Protein AF-A0A8B4BYC7-F1 (afdb_monomer_lite)

pLDDT: mean 84.46, std 8.7, range [54.97, 93.62]

InterPro domains:
  IPR025668 Transposase DDE domain [PF13586] (10-62)

Organism: NCBI:txid1121088

Radius of gyration: 22.46 Å; chains: 1; bounding box: 58×40×51 Å

Structure (mmCIF, N/CA/C/O backbone):
data_AF-A0A8B4BYC7-F1
#
_entry.id   AF-A0A8B4BYC7-F1
#
loop_
_atom_site.group_PDB
_atom_site.id
_atom_site.type_symbol
_atom_site.label_atom_id
_atom_site.label_alt_id
_atom_site.label_comp_id
_atom_site.label_asym_id
_atom_site.label_entity_id
_atom_site.label_seq_id
_atom_site.pdbx_PDB_ins_code
_atom_site.Cartn_x
_atom_site.Cartn_y
_atom_site.Cartn_z
_atom_site.occupancy
_atom_site.B_iso_or_equiv
_atom_site.auth_seq_id
_atom_site.auth_comp_id
_atom_site.auth_asym_id
_atom_site.auth_atom_id
_atom_site.pdbx_PDB_model_num
ATOM 1 N N . ARG A 1 1 ? -19.291 27.647 -28.808 1.00 55.44 1 ARG A N 1
ATOM 2 C CA . ARG A 1 1 ? -18.568 26.356 -28.896 1.00 55.44 1 ARG A CA 1
ATOM 3 C C . ARG A 1 1 ? -17.135 26.639 -28.470 1.00 55.44 1 ARG A C 1
ATOM 5 O O . ARG A 1 1 ? -16.586 27.568 -29.055 1.00 55.44 1 ARG A O 1
ATOM 12 N N . PRO A 1 2 ? -16.591 25.963 -27.445 1.00 59.94 2 PRO A N 1
ATOM 13 C CA . PRO A 1 2 ? -15.203 26.170 -27.036 1.00 59.94 2 PRO A CA 1
ATOM 14 C C . PRO A 1 2 ? -14.250 25.852 -28.192 1.00 59.94 2 PRO A C 1
ATOM 16 O O . PRO A 1 2 ? -14.633 25.189 -29.166 1.00 59.94 2 PRO A O 1
ATOM 19 N N . SER A 1 3 ? -13.035 26.395 -28.135 1.00 71.56 3 SER A N 1
ATOM 20 C CA . SER A 1 3 ? -12.060 26.203 -29.206 1.00 71.56 3 SER A CA 1
ATOM 21 C C . SER A 1 3 ? -11.550 24.753 -29.221 1.00 71.56 3 SER A C 1
ATOM 23 O O . SER A 1 3 ? -11.405 24.109 -28.185 1.00 71.56 3 SER A O 1
ATOM 25 N N . ARG A 1 4 ? -11.220 24.218 -30.407 1.00 70.19 4 ARG A N 1
ATOM 26 C CA . ARG A 1 4 ? -10.721 22.832 -30.589 1.00 70.19 4 ARG A CA 1
ATOM 27 C C . ARG A 1 4 ? -9.475 22.516 -29.738 1.00 70.19 4 ARG A C 1
ATOM 29 O O . ARG A 1 4 ? -9.135 21.349 -29.550 1.00 70.19 4 ARG A O 1
ATOM 36 N N . THR A 1 5 ? -8.765 23.541 -29.277 1.00 69.81 5 THR A N 1
ATOM 37 C CA . THR A 1 5 ? -7.586 23.434 -28.411 1.00 69.81 5 THR A CA 1
ATOM 38 C C . THR A 1 5 ? -7.986 23.293 -26.939 1.00 69.81 5 THR A C 1
ATOM 40 O O . THR A 1 5 ? -7.424 22.440 -26.255 1.00 69.81 5 THR A O 1
ATOM 43 N N . GLU A 1 6 ? -8.995 24.045 -26.485 1.00 70.75 6 GLU A N 1
ATOM 44 C CA . GLU A 1 6 ? -9.577 23.942 -25.136 1.00 70.75 6 GLU A CA 1
ATOM 45 C C . GLU A 1 6 ? -10.205 22.560 -24.894 1.00 70.75 6 GLU A C 1
ATOM 47 O O . GLU A 1 6 ? -9.968 21.941 -23.853 1.00 70.75 6 GLU A O 1
ATOM 52 N N . ASP A 1 7 ? -10.905 22.015 -25.895 1.00 76.25 7 ASP A N 1
ATOM 53 C CA . ASP A 1 7 ? -11.507 20.676 -25.822 1.00 76.25 7 ASP A CA 1
ATOM 54 C C . ASP A 1 7 ? -10.447 19.579 -25.591 1.00 76.25 7 ASP A C 1
ATOM 56 O O . ASP A 1 7 ? -10.617 18.693 -24.752 1.00 76.25 7 ASP A O 1
ATOM 60 N N . LYS A 1 8 ? -9.296 19.664 -26.276 1.00 79.12 8 LYS A N 1
ATOM 61 C CA . LYS A 1 8 ? -8.185 18.704 -26.120 1.00 79.12 8 LYS A CA 1
ATOM 62 C C . LYS A 1 8 ? -7.509 18.802 -24.754 1.00 79.12 8 LYS A C 1
ATOM 64 O O . LYS A 1 8 ? -7.065 17.788 -24.212 1.00 79.12 8 LYS A O 1
ATOM 69 N N . THR A 1 9 ? -7.387 20.011 -24.205 1.00 84.12 9 THR A N 1
ATOM 70 C CA . THR A 1 9 ? -6.826 20.204 -22.861 1.00 84.12 9 THR A CA 1
ATOM 71 C C . THR A 1 9 ? -7.745 19.639 -21.785 1.00 84.12 9 THR A C 1
ATOM 73 O O . THR A 1 9 ? -7.260 18.940 -20.897 1.00 84.12 9 THR A O 1
ATOM 76 N N . LEU A 1 10 ? -9.060 19.841 -21.913 1.00 86.94 10 LEU A N 1
ATOM 77 C CA . LEU A 1 10 ? -10.059 19.286 -20.998 1.00 86.94 10 LEU A CA 1
ATOM 78 C C . LEU A 1 10 ? -10.058 17.755 -21.026 1.00 86.94 10 LEU A C 1
ATOM 80 O O . LEU A 1 10 ? -10.054 17.117 -19.977 1.00 86.94 10 LEU A O 1
ATOM 84 N N . GLU A 1 11 ? -9.969 17.154 -22.215 1.00 87.94 11 GLU A N 1
ATOM 85 C CA . GLU A 1 11 ? -9.889 15.698 -22.359 1.00 87.94 11 GLU A CA 1
ATOM 86 C C . GLU A 1 11 ? -8.617 15.117 -21.715 1.00 87.94 11 GLU A C 1
ATOM 88 O O . GLU A 1 11 ? -8.642 14.048 -21.101 1.00 87.94 11 GLU A O 1
ATOM 93 N N . ARG A 1 12 ? -7.484 15.826 -21.820 1.00 88.75 12 ARG A N 1
ATOM 94 C CA . ARG A 1 12 ? -6.227 15.407 -21.185 1.00 88.75 12 ARG A CA 1
ATOM 95 C C . ARG A 1 12 ? -6.309 15.469 -19.661 1.00 88.75 12 ARG A C 1
ATOM 97 O O . ARG A 1 12 ? -5.841 14.532 -19.019 1.00 88.75 12 ARG A O 1
ATOM 104 N N . VAL A 1 13 ? -6.905 16.525 -19.107 1.00 90.56 13 VAL A N 1
ATOM 105 C CA . VAL A 1 13 ? -7.127 16.659 -17.658 1.00 90.56 13 VAL A CA 1
ATOM 106 C C . VAL A 1 13 ? -8.068 15.560 -17.165 1.00 90.56 13 VAL A C 1
ATOM 108 O O . VAL A 1 13 ? -7.706 14.822 -16.258 1.00 90.56 13 VAL A O 1
ATOM 111 N N . ALA A 1 14 ? -9.197 15.337 -17.842 1.00 91.50 14 ALA A N 1
ATOM 112 C CA . ALA A 1 14 ? -10.138 14.273 -17.485 1.00 91.50 14 ALA A CA 1
ATOM 113 C C . ALA A 1 14 ? -9.489 12.877 -17.491 1.00 91.50 14 ALA A C 1
ATOM 115 O O . ALA A 1 14 ? -9.757 12.052 -16.616 1.00 91.50 14 ALA A O 1
ATOM 116 N N . ARG A 1 15 ? -8.604 12.604 -18.461 1.00 92.19 15 ARG A N 1
ATOM 117 C CA . ARG A 1 15 ? -7.851 11.344 -18.520 1.00 92.19 15 ARG A CA 1
ATOM 118 C C . ARG A 1 15 ? -6.858 11.212 -17.363 1.00 92.19 15 ARG A C 1
ATOM 120 O O . ARG A 1 15 ? -6.713 10.117 -16.823 1.00 92.19 15 ARG A O 1
ATOM 127 N N . GLN A 1 16 ? -6.187 12.302 -16.994 1.00 93.19 16 GLN A N 1
ATOM 128 C CA . GLN A 1 16 ? -5.259 12.327 -15.866 1.00 93.19 16 GLN A CA 1
ATOM 129 C C . GLN A 1 16 ? -5.999 12.079 -14.545 1.00 93.19 16 GLN A C 1
ATOM 131 O O . GLN A 1 16 ? -5.636 11.154 -13.819 1.00 93.19 16 GLN A O 1
ATOM 136 N N . ASP A 1 17 ? -7.098 12.794 -14.302 1.00 93.50 17 ASP A N 1
ATOM 137 C CA . ASP A 1 17 ? -7.939 12.621 -13.111 1.00 93.50 17 ASP A CA 1
ATOM 138 C C . ASP A 1 17 ? -8.477 11.188 -12.999 1.00 93.50 17 ASP A C 1
ATOM 140 O O . ASP A 1 17 ? -8.486 10.585 -11.923 1.00 93.50 17 ASP A O 1
ATOM 144 N N . ALA A 1 18 ? -8.911 10.607 -14.124 1.00 93.62 18 ALA A N 1
ATOM 145 C CA . ALA A 1 18 ? -9.360 9.219 -14.170 1.00 93.62 18 ALA A CA 1
ATOM 146 C C . ALA A 1 18 ? -8.218 8.242 -13.850 1.00 93.62 18 ALA A C 1
ATOM 148 O O . ALA A 1 18 ? -8.414 7.292 -13.095 1.00 93.62 18 ALA A O 1
ATOM 149 N N . SER A 1 19 ? -7.016 8.477 -14.385 1.00 93.00 19 SER A N 1
ATOM 150 C CA . SER A 1 19 ? -5.839 7.650 -14.103 1.00 93.00 19 SER A CA 1
ATOM 151 C C . SER A 1 19 ? -5.457 7.684 -12.622 1.00 93.00 19 SER A C 1
ATOM 153 O O . SER A 1 19 ? -5.165 6.642 -12.033 1.00 93.00 19 SER A O 1
ATOM 155 N N . GLU A 1 20 ? -5.471 8.865 -12.007 1.00 92.69 20 GLU A N 1
ATOM 156 C CA . GLU A 1 20 ? -5.162 9.036 -10.587 1.00 92.69 20 GLU A CA 1
ATOM 157 C C . GLU A 1 20 ? -6.193 8.330 -9.707 1.00 92.69 20 GLU A C 1
ATOM 159 O O . GLU A 1 20 ? -5.828 7.557 -8.817 1.00 92.69 20 GLU A O 1
ATOM 164 N N . ARG A 1 21 ? -7.483 8.497 -10.016 1.00 93.62 21 ARG A N 1
ATOM 165 C CA . ARG A 1 21 ? -8.564 7.806 -9.308 1.00 93.62 21 ARG A CA 1
ATOM 166 C C . ARG A 1 21 ? -8.450 6.291 -9.429 1.00 93.62 21 ARG A C 1
ATOM 168 O O . ARG A 1 21 ? -8.513 5.600 -8.417 1.00 93.62 21 ARG A O 1
ATOM 175 N N . ASN A 1 22 ? -8.200 5.777 -10.632 1.00 93.31 22 ASN A N 1
ATOM 176 C CA . ASN A 1 22 ? -8.023 4.344 -10.871 1.00 93.31 22 ASN A CA 1
ATOM 177 C C . ASN A 1 22 ? -6.852 3.772 -10.059 1.00 93.31 22 ASN A C 1
ATOM 179 O O . ASN A 1 22 ? -6.952 2.670 -9.516 1.00 93.31 22 ASN A O 1
ATOM 183 N N . ALA A 1 23 ? -5.747 4.516 -9.942 1.00 90.06 23 ALA A N 1
ATOM 184 C CA . ALA A 1 23 ? -4.606 4.103 -9.129 1.00 90.06 23 ALA A CA 1
ATOM 185 C C . ALA A 1 23 ? -4.976 4.004 -7.638 1.00 90.06 23 ALA A C 1
ATOM 187 O O . ALA A 1 23 ? -4.599 3.040 -6.963 1.00 90.06 23 ALA A O 1
ATOM 188 N N . VAL A 1 24 ? -5.744 4.974 -7.138 1.00 88.06 24 VAL A N 1
ATOM 189 C CA . VAL A 1 24 ? -6.237 5.005 -5.757 1.00 88.06 24 VAL A CA 1
ATOM 190 C C . VAL A 1 24 ? -7.228 3.863 -5.505 1.00 88.06 24 VAL A C 1
ATOM 192 O O . VAL A 1 24 ? -7.001 3.038 -4.618 1.00 88.06 24 VAL A O 1
ATOM 195 N N . GLU A 1 25 ? -8.283 3.748 -6.311 1.00 90.50 25 GLU A N 1
ATOM 196 C CA . GLU A 1 25 ? -9.301 2.694 -6.203 1.00 90.50 25 GLU A CA 1
ATOM 197 C C . GLU A 1 25 ? -8.693 1.294 -6.322 1.00 90.50 25 GLU A C 1
ATOM 199 O O . GLU A 1 25 ? -9.046 0.393 -5.558 1.00 90.50 25 GLU A O 1
ATOM 204 N N . GLY A 1 26 ? -7.711 1.118 -7.211 1.00 89.81 26 GLY A N 1
ATOM 205 C CA . GLY A 1 26 ? -6.954 -0.123 -7.342 1.00 89.81 26 GLY A CA 1
ATOM 206 C C . GLY A 1 26 ? -6.239 -0.514 -6.046 1.00 89.81 26 GLY A C 1
ATOM 207 O O . GLY A 1 26 ? -6.301 -1.676 -5.636 1.00 89.81 26 GLY A O 1
ATOM 208 N N . LYS A 1 27 ? -5.620 0.450 -5.349 1.00 88.50 27 LYS A N 1
ATOM 209 C CA . LYS A 1 27 ? -4.962 0.215 -4.053 1.00 88.50 27 LYS A CA 1
ATOM 210 C C . LYS A 1 27 ? -5.951 -0.081 -2.934 1.00 88.50 27 LYS A C 1
ATOM 212 O O . LYS A 1 27 ? -5.706 -0.992 -2.145 1.00 88.50 27 LYS A O 1
ATOM 217 N N . PHE A 1 28 ? -7.093 0.600 -2.900 1.00 86.25 28 PHE A N 1
ATOM 218 C CA . PHE A 1 28 ? -8.173 0.259 -1.972 1.00 86.25 28 PHE A CA 1
ATOM 219 C C . PHE A 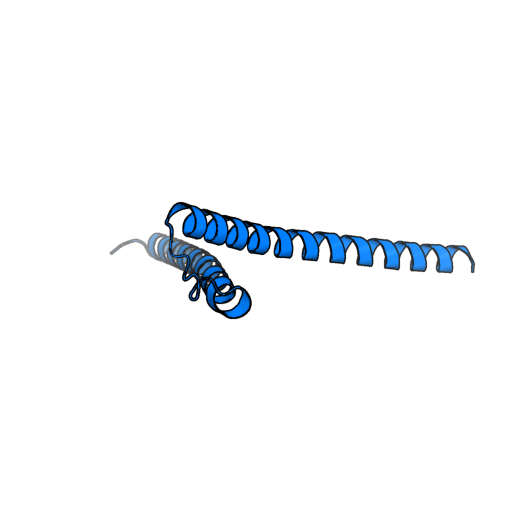1 28 ? -8.748 -1.137 -2.245 1.00 86.25 28 PHE A C 1
ATOM 221 O O . PHE A 1 28 ? -9.017 -1.888 -1.307 1.00 86.25 28 PHE A O 1
ATOM 228 N N . GLY A 1 29 ? -8.896 -1.524 -3.513 1.00 88.75 29 GLY A N 1
ATOM 229 C CA . GLY A 1 29 ? -9.335 -2.860 -3.911 1.00 88.75 29 GLY A CA 1
ATOM 230 C C . GLY A 1 29 ? -8.329 -3.956 -3.548 1.00 88.75 29 GLY A C 1
ATOM 231 O O . GLY A 1 29 ? -8.729 -5.040 -3.121 1.00 88.75 29 GLY A O 1
ATOM 232 N N . GLU A 1 30 ? -7.029 -3.687 -3.680 1.00 89.06 30 GLU A N 1
ATOM 233 C CA . GLU A 1 30 ? -5.965 -4.561 -3.169 1.00 89.06 30 GLU A CA 1
ATOM 234 C C . GLU A 1 30 ? -6.035 -4.673 -1.642 1.00 89.06 30 GLU A C 1
ATOM 236 O O . GLU A 1 30 ? -6.029 -5.780 -1.105 1.00 89.06 30 GLU A O 1
ATOM 241 N N . GLY A 1 31 ? -6.198 -3.544 -0.951 1.00 87.50 31 GLY A N 1
ATOM 242 C CA . GLY A 1 31 ? -6.374 -3.488 0.494 1.00 87.50 31 GLY A CA 1
ATOM 243 C C . GLY A 1 31 ? -7.559 -4.322 0.993 1.00 87.50 31 GLY A C 1
ATOM 244 O O . GLY A 1 31 ? -7.447 -5.089 1.946 1.00 87.50 31 GLY A O 1
ATOM 245 N N . LYS A 1 32 ? -8.710 -4.242 0.325 1.00 87.50 32 LYS A N 1
ATOM 246 C CA . LYS A 1 32 ? -9.883 -5.044 0.700 1.00 87.50 32 LYS A CA 1
ATOM 247 C C . LYS A 1 32 ? -9.675 -6.542 0.443 1.00 87.50 32 LYS A C 1
ATOM 249 O O . LYS A 1 32 ? -10.083 -7.340 1.279 1.00 87.50 32 LYS A O 1
ATOM 254 N N . ARG A 1 33 ? -9.039 -6.920 -0.677 1.00 86.69 33 ARG A N 1
ATOM 255 C CA . ARG A 1 33 ? -8.887 -8.327 -1.108 1.00 86.69 33 ARG A CA 1
ATOM 256 C C . ARG A 1 33 ? -7.721 -9.070 -0.456 1.00 86.69 33 ARG A C 1
ATOM 258 O O . ARG A 1 33 ? -7.911 -10.191 -0.007 1.00 86.69 33 ARG A O 1
ATOM 265 N N . LYS A 1 34 ? -6.523 -8.479 -0.428 1.00 83.69 34 LYS A N 1
ATOM 266 C CA . LYS A 1 34 ? -5.313 -9.121 0.125 1.00 83.69 34 LYS A CA 1
ATOM 267 C C . LYS A 1 34 ? -5.126 -8.867 1.612 1.00 83.69 34 LYS A C 1
ATOM 269 O O . LYS A 1 34 ? -4.532 -9.683 2.302 1.00 83.69 34 LYS A O 1
ATOM 274 N N . TYR A 1 35 ? -5.604 -7.723 2.079 1.00 82.75 35 TYR A N 1
ATOM 275 C CA . TYR A 1 35 ? -5.278 -7.198 3.397 1.00 82.75 35 TYR A CA 1
ATOM 276 C C . TYR A 1 35 ? -6.483 -7.120 4.334 1.00 82.75 35 TYR A C 1
ATOM 278 O O . TYR A 1 35 ? -6.384 -6.587 5.430 1.00 82.75 35 TYR A O 1
ATOM 286 N N . GLY A 1 36 ? -7.642 -7.635 3.915 1.00 81.88 36 GLY A N 1
ATOM 287 C CA . GLY A 1 36 ? -8.799 -7.754 4.795 1.00 81.88 36 GLY A CA 1
ATOM 288 C C . GLY A 1 36 ? -9.364 -6.422 5.296 1.00 81.88 36 GLY A C 1
ATOM 289 O O . GLY A 1 36 ? -10.081 -6.427 6.291 1.00 81.88 36 GLY A O 1
ATOM 290 N N . LEU A 1 37 ? -9.122 -5.293 4.609 1.00 82.94 37 LEU A N 1
ATOM 291 C CA . LEU A 1 37 ? -9.698 -3.985 4.985 1.00 82.94 37 LEU A CA 1
ATOM 292 C C . LEU A 1 37 ? -11.232 -4.017 5.102 1.00 82.94 37 LEU A C 1
ATOM 294 O O . LEU A 1 37 ? -11.804 -3.262 5.878 1.00 82.94 37 LEU A O 1
ATOM 298 N N . GLY A 1 38 ? -11.909 -4.893 4.349 1.00 76.62 38 GLY A N 1
ATOM 299 C CA . GLY A 1 38 ? -13.363 -5.088 4.435 1.00 76.62 38 GLY A CA 1
ATOM 300 C C . GLY A 1 38 ? -13.830 -6.014 5.567 1.00 76.62 38 GLY A C 1
ATOM 301 O O . GLY A 1 38 ? -15.030 -6.201 5.734 1.00 76.62 38 GLY A O 1
ATOM 302 N N . LEU A 1 39 ? -12.904 -6.617 6.319 1.00 78.50 39 LEU A N 1
ATOM 303 C CA . LEU A 1 39 ? -13.169 -7.604 7.373 1.00 78.50 39 LEU A CA 1
ATOM 304 C C . LEU A 1 39 ? -12.780 -7.101 8.773 1.00 78.50 39 LEU A C 1
ATOM 306 O O . LEU A 1 39 ? -12.764 -7.882 9.724 1.00 78.50 39 LEU A O 1
ATOM 310 N N . ILE A 1 40 ? -12.490 -5.806 8.926 1.00 80.88 40 ILE A N 1
ATOM 311 C CA . ILE A 1 40 ? -12.157 -5.207 10.222 1.00 80.88 40 ILE A CA 1
ATOM 312 C C . ILE A 1 40 ? -13.426 -5.186 11.089 1.00 80.88 40 ILE A C 1
ATOM 314 O O . ILE A 1 40 ? -14.289 -4.328 10.940 1.00 80.88 40 ILE A O 1
ATOM 318 N N . ARG A 1 41 ? -13.551 -6.172 11.987 1.00 75.94 41 ARG A N 1
ATOM 319 C CA . ARG A 1 41 ? -14.668 -6.341 12.942 1.00 75.94 41 ARG A CA 1
ATOM 320 C C . ARG A 1 41 ? -14.247 -6.043 14.384 1.00 75.94 41 ARG A C 1
ATOM 322 O O . ARG A 1 41 ? -14.653 -6.736 15.317 1.00 75.94 41 ARG A O 1
ATOM 329 N N . ALA A 1 42 ? -13.376 -5.057 14.573 1.00 78.94 42 ALA A N 1
ATOM 330 C CA . ALA A 1 42 ? -12.975 -4.636 15.909 1.00 78.94 42 ALA A CA 1
ATOM 331 C C . ALA A 1 42 ? -14.190 -4.067 16.664 1.00 78.94 42 ALA A C 1
ATOM 333 O O . ALA A 1 42 ? -14.956 -3.281 16.113 1.00 78.94 42 ALA A O 1
ATOM 334 N N . ARG A 1 43 ? -14.388 -4.501 17.917 1.00 76.88 43 ARG A N 1
ATOM 335 C CA . ARG A 1 43 ? -15.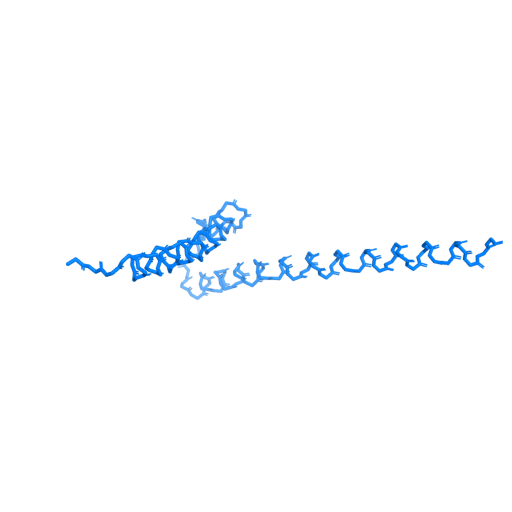561 -4.128 18.731 1.00 76.88 43 ARG A CA 1
ATOM 336 C C . ARG A 1 43 ? -15.478 -2.716 19.314 1.00 76.88 43 ARG A C 1
ATOM 338 O O . ARG A 1 43 ? -16.513 -2.135 19.610 1.00 76.88 43 ARG A O 1
ATOM 345 N N . LEU A 1 44 ? -14.263 -2.199 19.497 1.00 87.06 44 LEU A N 1
ATOM 346 C CA . LEU A 1 44 ? -13.992 -0.869 20.035 1.00 87.06 44 LEU A CA 1
ATOM 347 C C . LEU A 1 44 ? -13.452 0.036 18.925 1.00 87.06 44 LEU A C 1
ATOM 349 O O . LEU A 1 44 ? -12.644 -0.403 18.101 1.00 87.06 44 LEU A O 1
ATOM 353 N N . GLN A 1 45 ? -13.873 1.300 18.944 1.00 83.56 45 GLN A N 1
ATOM 354 C CA . GLN A 1 45 ? -13.462 2.307 17.970 1.00 83.56 45 GLN A CA 1
ATOM 355 C C . GLN A 1 45 ? -11.934 2.442 17.898 1.00 83.56 45 GLN A C 1
ATOM 357 O O . GLN A 1 45 ? -11.368 2.280 16.820 1.00 83.56 45 GLN A O 1
ATOM 362 N N . GLU A 1 46 ? -11.255 2.608 19.034 1.00 86.81 46 GLU A N 1
ATOM 363 C CA . GLU A 1 46 ? -9.793 2.776 19.080 1.00 86.81 46 GLU A CA 1
ATOM 364 C C . GLU A 1 46 ? -9.034 1.604 18.436 1.00 86.81 46 GLU A C 1
ATOM 366 O O . GLU A 1 46 ? -8.078 1.781 17.675 1.00 86.81 46 GLU A O 1
ATOM 371 N N . THR A 1 47 ? -9.484 0.373 18.695 1.00 85.25 47 THR A N 1
ATOM 372 C CA . THR A 1 47 ? -8.873 -0.824 18.111 1.00 85.25 47 THR A CA 1
ATOM 373 C C . THR A 1 47 ? -9.137 -0.898 16.608 1.00 85.25 47 THR A C 1
ATOM 375 O O . THR A 1 47 ? -8.260 -1.308 15.852 1.00 85.25 47 THR A O 1
ATOM 378 N N . SER A 1 48 ? -10.323 -0.475 16.156 1.00 86.50 48 SER A N 1
ATOM 379 C CA . SER A 1 48 ? -10.650 -0.417 14.729 1.00 86.50 48 SER A CA 1
ATOM 380 C C . SER A 1 48 ? -9.774 0.594 13.985 1.00 86.50 48 SER A C 1
ATOM 382 O O . SER A 1 48 ? -9.207 0.257 12.948 1.00 86.50 48 SER A O 1
ATOM 384 N N . GLU A 1 49 ? -9.569 1.782 14.555 1.00 88.25 49 GLU A N 1
ATOM 385 C CA . GLU A 1 49 ? -8.732 2.839 13.985 1.00 88.25 49 GLU A CA 1
ATOM 386 C C . GLU A 1 49 ? -7.267 2.404 13.905 1.00 88.25 49 GLU A C 1
ATOM 388 O O . GLU A 1 49 ? -6.624 2.561 12.865 1.00 88.25 49 GLU A O 1
ATOM 393 N N . THR A 1 50 ? -6.762 1.763 14.962 1.00 89.81 50 THR A N 1
ATOM 394 C CA . THR A 1 50 ? -5.387 1.247 15.007 1.00 89.81 50 THR A CA 1
ATOM 395 C C . THR A 1 50 ? -5.156 0.168 13.948 1.00 89.81 50 THR A C 1
ATOM 397 O O . THR A 1 50 ? -4.146 0.192 13.243 1.00 89.81 50 THR A O 1
ATOM 400 N N . VAL A 1 51 ? -6.104 -0.763 13.784 1.00 88.69 51 VAL A N 1
ATOM 401 C CA . VAL A 1 51 ? -6.022 -1.818 12.759 1.00 88.69 51 VAL A CA 1
ATOM 402 C C . VAL A 1 51 ? -6.061 -1.217 11.355 1.00 88.69 51 VAL A C 1
ATOM 404 O O . VAL A 1 51 ? -5.261 -1.605 10.505 1.00 88.69 51 VAL A O 1
ATOM 407 N N . VAL A 1 52 ? -6.936 -0.237 11.107 1.00 88.88 52 VAL A N 1
ATOM 408 C CA . VAL A 1 52 ? -6.995 0.477 9.824 1.00 88.88 52 VAL A CA 1
ATOM 409 C C . VAL A 1 52 ? -5.666 1.187 9.533 1.00 88.88 52 VAL A C 1
ATOM 411 O O . VAL A 1 52 ? -5.113 1.029 8.442 1.00 88.88 52 VAL A O 1
ATOM 414 N N . ALA A 1 53 ? -5.116 1.919 10.505 1.00 89.94 53 ALA A N 1
ATOM 415 C CA . ALA A 1 53 ? -3.849 2.635 10.363 1.00 89.94 53 ALA A CA 1
ATOM 416 C C . ALA A 1 53 ? -2.677 1.685 10.076 1.00 89.94 53 ALA A C 1
ATOM 418 O O . ALA A 1 53 ? -1.900 1.913 9.143 1.00 89.94 53 ALA A O 1
ATOM 419 N N . LEU A 1 54 ? -2.587 0.576 10.817 1.00 89.12 54 LEU A N 1
ATOM 420 C CA . LEU A 1 54 ? -1.584 -0.460 10.585 1.00 89.12 54 LEU A CA 1
ATOM 421 C C . LEU A 1 54 ? -1.732 -1.067 9.186 1.00 89.12 54 LEU A C 1
ATOM 423 O O . LEU A 1 54 ? -0.736 -1.321 8.505 1.00 89.12 54 LEU A O 1
ATOM 427 N N . GLN A 1 55 ? -2.967 -1.242 8.717 1.00 89.25 55 GLN A N 1
ATOM 428 C CA . GLN A 1 55 ? -3.203 -1.824 7.410 1.00 89.25 55 GLN A CA 1
ATOM 429 C C . GLN A 1 55 ? -2.711 -0.927 6.269 1.00 89.25 55 GLN A C 1
ATOM 431 O O . GLN A 1 55 ? -2.084 -1.416 5.321 1.00 89.25 55 GLN A O 1
ATOM 436 N N . PHE A 1 56 ? -2.933 0.386 6.382 1.00 88.31 56 PHE A N 1
ATOM 437 C CA . PHE A 1 56 ? -2.376 1.370 5.453 1.00 88.31 56 PHE A CA 1
ATOM 438 C C . PHE A 1 56 ? -0.852 1.478 5.552 1.00 88.31 56 PHE A C 1
ATOM 440 O O . PHE A 1 56 ? -0.187 1.641 4.524 1.00 88.31 56 PHE A O 1
ATOM 447 N N . LEU A 1 57 ? -0.282 1.352 6.752 1.00 89.62 57 LEU A N 1
ATOM 448 C CA . LEU A 1 57 ? 1.167 1.326 6.947 1.00 89.62 57 LEU A CA 1
ATOM 449 C C . LEU A 1 57 ? 1.800 0.144 6.200 1.00 89.62 57 LEU A C 1
ATOM 451 O O . LEU A 1 57 ? 2.734 0.343 5.424 1.00 89.62 57 LEU A O 1
ATOM 455 N N . ILE A 1 58 ? 1.253 -1.063 6.360 1.00 88.38 58 ILE A N 1
ATOM 456 C CA . ILE A 1 58 ? 1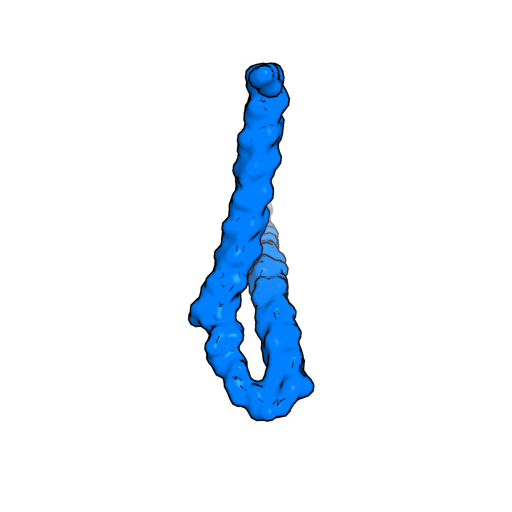.737 -2.269 5.673 1.00 88.38 58 ILE A CA 1
ATOM 457 C C . ILE A 1 58 ? 1.637 -2.108 4.152 1.00 88.38 58 ILE A C 1
ATOM 459 O O . ILE A 1 58 ? 2.602 -2.408 3.448 1.00 88.38 58 ILE A O 1
ATOM 463 N N . LEU A 1 59 ? 0.524 -1.566 3.639 1.00 87.50 59 LEU A N 1
ATOM 464 C CA . LEU A 1 59 ? 0.353 -1.299 2.204 1.00 87.50 59 LEU A CA 1
ATOM 465 C C . LEU A 1 59 ? 1.471 -0.403 1.642 1.00 87.50 59 LEU A C 1
ATOM 467 O O . LEU A 1 59 ? 2.005 -0.645 0.555 1.00 87.50 59 LEU A O 1
ATOM 471 N N . ASN A 1 60 ? 1.827 0.648 2.384 1.00 86.25 60 ASN A N 1
ATOM 472 C CA . ASN A 1 60 ? 2.880 1.581 1.991 1.00 86.25 60 ASN A CA 1
ATOM 473 C C . ASN A 1 60 ? 4.280 0.959 2.117 1.00 86.25 60 ASN A C 1
ATOM 475 O O . ASN A 1 60 ? 5.127 1.157 1.238 1.00 86.25 60 ASN A O 1
ATOM 479 N N . LEU A 1 61 ? 4.523 0.186 3.179 1.00 86.06 61 LEU A N 1
ATOM 480 C CA . LEU A 1 61 ? 5.793 -0.496 3.422 1.00 86.06 61 LEU A CA 1
ATOM 481 C C . LEU A 1 61 ? 6.076 -1.574 2.379 1.00 86.06 61 LEU A C 1
ATOM 483 O O . LEU A 1 61 ? 7.181 -1.623 1.854 1.00 86.06 61 LEU A O 1
ATOM 487 N N . GL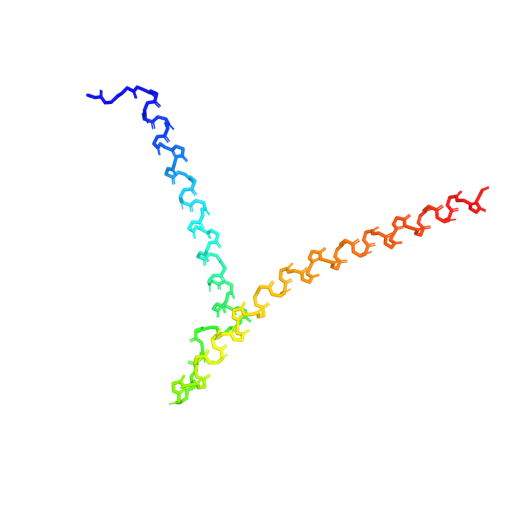U A 1 62 ? 5.089 -2.383 2.004 1.00 85.81 62 GLU A N 1
ATOM 488 C CA . GLU A 1 62 ? 5.253 -3.450 1.013 1.00 85.81 62 GLU A CA 1
ATOM 489 C C . GLU A 1 62 ? 5.719 -2.894 -0.347 1.00 85.81 62 GLU A C 1
ATOM 491 O O . GLU A 1 62 ? 6.587 -3.460 -1.016 1.00 85.81 62 GLU A O 1
ATOM 496 N N . ARG A 1 63 ? 5.196 -1.729 -0.760 1.00 83.25 63 ARG A N 1
ATOM 497 C CA . ARG A 1 63 ? 5.671 -1.032 -1.967 1.00 83.25 63 ARG A CA 1
ATOM 498 C C . ARG A 1 63 ? 7.138 -0.618 -1.840 1.00 83.25 63 ARG A C 1
ATOM 500 O O . ARG A 1 63 ? 7.906 -0.862 -2.769 1.00 83.25 63 ARG A O 1
ATOM 507 N N . LYS A 1 64 ? 7.521 0.002 -0.721 1.00 86.62 64 LYS A N 1
ATOM 508 C CA . LYS A 1 64 ? 8.903 0.452 -0.486 1.00 86.62 64 LYS A CA 1
ATOM 509 C C . LYS A 1 64 ? 9.866 -0.732 -0.409 1.00 86.62 64 LYS A C 1
ATOM 511 O O . LYS A 1 64 ? 10.898 -0.704 -1.071 1.00 86.62 64 LYS A O 1
ATOM 516 N N . LEU A 1 65 ? 9.498 -1.784 0.319 1.00 87.75 65 LEU A N 1
ATOM 517 C CA . LEU A 1 65 ? 10.289 -3.003 0.460 1.00 87.75 65 LEU A CA 1
ATOM 518 C C . LEU A 1 65 ? 10.528 -3.675 -0.887 1.00 87.75 65 LEU A C 1
ATOM 520 O O . LEU A 1 65 ? 11.670 -3.993 -1.182 1.00 87.75 65 LEU A O 1
ATOM 524 N N . ARG A 1 66 ? 9.513 -3.808 -1.751 1.00 87.94 66 ARG A N 1
ATOM 525 C CA . ARG A 1 66 ? 9.716 -4.362 -3.101 1.00 87.94 66 ARG A CA 1
ATOM 526 C C . ARG A 1 66 ? 10.731 -3.574 -3.923 1.00 87.94 66 ARG A C 1
ATOM 528 O O . ARG A 1 66 ? 11.604 -4.173 -4.536 1.00 87.94 66 ARG A O 1
ATOM 535 N N . VAL A 1 67 ? 10.635 -2.244 -3.937 1.00 89.69 67 VAL A N 1
ATOM 536 C CA . VAL A 1 67 ? 11.563 -1.401 -4.712 1.00 89.69 67 VAL A CA 1
ATOM 537 C C . VAL A 1 67 ? 12.985 -1.503 -4.162 1.00 89.69 67 VAL A C 1
ATOM 539 O O . VAL A 1 67 ? 13.932 -1.664 -4.931 1.00 89.69 67 VAL A O 1
ATOM 542 N N . LEU A 1 68 ? 13.137 -1.440 -2.837 1.00 90.06 68 LEU A N 1
ATOM 543 C CA . LEU A 1 68 ? 14.439 -1.563 -2.184 1.00 90.06 68 LEU A CA 1
ATOM 544 C C . LEU A 1 68 ? 15.042 -2.955 -2.388 1.00 90.06 68 LEU A C 1
ATOM 546 O O . LEU A 1 68 ? 16.222 -3.057 -2.707 1.00 90.06 68 LEU A O 1
ATOM 550 N N . PHE A 1 69 ? 14.234 -4.008 -2.275 1.00 90.62 69 PHE A N 1
ATOM 551 C CA . PHE A 1 69 ? 14.660 -5.390 -2.465 1.00 90.62 69 PHE A CA 1
ATOM 552 C C . PHE A 1 69 ? 15.101 -5.660 -3.905 1.00 90.62 69 PHE A C 1
ATOM 554 O O . PHE A 1 69 ? 16.167 -6.228 -4.116 1.00 90.62 69 PHE A O 1
ATOM 561 N N . LEU A 1 70 ? 14.352 -5.182 -4.905 1.00 90.81 70 LEU A N 1
ATOM 562 C CA . LEU A 1 70 ? 14.756 -5.290 -6.312 1.00 90.81 70 LEU A CA 1
ATOM 563 C C . LEU A 1 70 ? 16.057 -4.532 -6.591 1.00 90.81 70 LEU A C 1
ATOM 565 O O . LEU A 1 70 ? 16.930 -5.048 -7.283 1.00 90.81 70 LEU A O 1
ATOM 569 N N . LYS A 1 71 ? 16.216 -3.329 -6.025 1.00 91.38 71 LYS A N 1
ATOM 570 C CA . LYS A 1 71 ? 17.453 -2.553 -6.167 1.00 91.38 71 LYS A CA 1
ATOM 571 C C . LYS A 1 71 ? 18.639 -3.249 -5.499 1.00 91.38 71 LYS A C 1
ATOM 573 O O . LYS A 1 71 ? 19.725 -3.264 -6.067 1.00 91.38 71 LYS A O 1
ATOM 578 N N . PHE A 1 72 ? 18.422 -3.844 -4.329 1.00 92.12 72 PHE A N 1
ATOM 579 C CA . PHE A 1 72 ? 19.422 -4.649 -3.639 1.00 92.12 72 PHE A CA 1
ATOM 580 C C . PHE A 1 72 ? 19.839 -5.857 -4.485 1.00 92.12 72 PHE A C 1
ATOM 582 O O . PHE A 1 72 ? 21.016 -5.975 -4.801 1.00 92.12 72 PHE A O 1
ATOM 589 N N . LEU A 1 73 ? 18.883 -6.675 -4.945 1.00 91.62 73 LEU A N 1
ATOM 590 C CA . LEU A 1 73 ? 19.158 -7.838 -5.795 1.00 91.62 73 LEU A CA 1
ATOM 591 C C . LEU A 1 73 ? 19.905 -7.461 -7.077 1.00 91.62 73 LEU A C 1
ATOM 593 O O . LEU A 1 73 ? 20.898 -8.097 -7.413 1.00 91.62 73 LEU A O 1
ATOM 597 N N . HIS A 1 74 ? 19.464 -6.409 -7.768 1.00 91.62 74 HIS A N 1
ATOM 598 C CA . HIS A 1 74 ? 20.115 -5.936 -8.987 1.00 91.62 74 HIS A CA 1
ATOM 599 C C . HIS A 1 74 ? 21.565 -5.509 -8.731 1.00 91.62 74 HIS A C 1
ATOM 601 O O . HIS A 1 74 ? 22.464 -5.913 -9.461 1.00 91.62 74 HIS A O 1
ATOM 607 N N . ASN A 1 75 ? 21.810 -4.746 -7.661 1.00 89.50 75 ASN A N 1
ATOM 608 C CA . ASN A 1 75 ? 23.165 -4.350 -7.280 1.00 89.50 75 ASN A CA 1
ATOM 609 C C . ASN A 1 75 ? 24.034 -5.559 -6.912 1.00 89.50 75 ASN A C 1
ATOM 611 O O . ASN A 1 75 ? 25.206 -5.587 -7.272 1.00 89.50 75 ASN A O 1
ATOM 615 N N . THR A 1 76 ? 23.481 -6.557 -6.217 1.00 89.00 76 THR A N 1
ATOM 616 C CA . THR A 1 76 ? 24.204 -7.783 -5.857 1.00 89.00 76 THR A CA 1
ATOM 617 C C . THR A 1 76 ? 24.575 -8.605 -7.089 1.00 89.00 76 THR A C 1
ATOM 619 O O . THR A 1 76 ? 25.717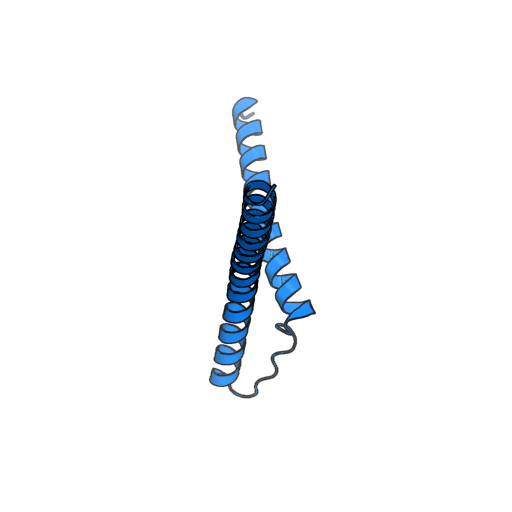 -9.047 -7.186 1.00 89.00 76 THR A O 1
ATOM 622 N N . ILE A 1 77 ? 23.651 -8.773 -8.040 1.00 89.94 77 ILE A N 1
ATOM 623 C CA . ILE A 1 77 ? 23.902 -9.494 -9.297 1.00 89.94 77 ILE A CA 1
ATOM 624 C C . ILE A 1 77 ? 24.971 -8.765 -10.112 1.00 89.94 77 ILE A C 1
ATOM 626 O O . ILE A 1 77 ? 25.977 -9.368 -10.462 1.00 89.94 77 ILE A O 1
ATOM 630 N N . LEU A 1 78 ? 24.821 -7.451 -10.322 1.00 88.69 78 LEU A N 1
ATOM 631 C CA . LEU A 1 78 ? 25.824 -6.659 -11.038 1.00 88.69 78 LEU A CA 1
ATOM 632 C C . LEU A 1 78 ? 27.193 -6.709 -10.357 1.00 88.69 78 LEU A C 1
ATOM 634 O O . LEU A 1 78 ? 28.213 -6.796 -11.036 1.00 88.69 78 LEU A O 1
ATOM 638 N N . TYR A 1 79 ? 27.242 -6.641 -9.027 1.00 87.81 79 TYR A N 1
ATOM 639 C CA . TYR A 1 79 ? 28.495 -6.755 -8.285 1.00 87.81 79 TYR A CA 1
ATOM 640 C C . TYR A 1 79 ? 29.153 -8.122 -8.502 1.00 87.81 79 TYR A C 1
ATOM 642 O O . TYR A 1 79 ? 30.364 -8.194 -8.708 1.00 87.81 79 TYR A O 1
ATOM 650 N N . PHE A 1 80 ? 28.362 -9.196 -8.486 1.00 85.75 80 PHE A N 1
ATOM 651 C CA . PHE A 1 80 ? 28.847 -10.545 -8.743 1.00 85.75 80 PHE A CA 1
ATOM 652 C C . PHE A 1 80 ? 29.346 -10.704 -10.184 1.00 85.75 80 PHE A C 1
ATOM 654 O O . PHE A 1 80 ? 30.463 -11.173 -10.382 1.00 85.75 80 PHE A O 1
ATOM 661 N N . ASP A 1 81 ? 28.593 -10.246 -11.184 1.00 83.94 81 ASP A N 1
ATOM 662 C CA . ASP A 1 81 ? 29.001 -10.305 -12.593 1.00 83.94 81 ASP A CA 1
ATOM 663 C C . ASP A 1 81 ? 30.306 -9.532 -12.833 1.00 83.94 81 ASP A C 1
ATOM 665 O O . ASP A 1 81 ? 31.252 -10.079 -13.398 1.00 83.94 81 ASP A O 1
ATOM 669 N N . ASN A 1 82 ? 30.416 -8.299 -12.318 1.00 78.19 82 ASN A N 1
ATOM 670 C CA . ASN A 1 82 ? 31.644 -7.501 -12.426 1.00 78.19 82 ASN A CA 1
ATOM 671 C C . ASN A 1 82 ? 32.845 -8.171 -11.736 1.00 78.19 82 ASN A C 1
ATOM 673 O O . ASN A 1 82 ? 33.965 -8.086 -12.234 1.00 78.19 82 ASN A O 1
ATOM 677 N N . ARG A 1 83 ? 32.633 -8.852 -10.601 1.00 81.31 83 ARG A N 1
ATOM 678 C CA . ARG A 1 83 ? 33.689 -9.614 -9.914 1.00 81.31 83 ARG A CA 1
ATOM 679 C C . ARG A 1 83 ? 34.137 -10.832 -10.718 1.00 81.31 83 ARG A C 1
ATOM 681 O O . ARG A 1 83 ? 35.332 -11.086 -10.761 1.00 81.31 83 ARG A O 1
ATOM 688 N N . ASN A 1 84 ? 33.220 -11.552 -11.362 1.00 73.12 84 ASN A N 1
ATOM 689 C CA . ASN A 1 84 ? 33.576 -12.694 -12.209 1.00 73.12 84 ASN A CA 1
ATOM 690 C C . ASN A 1 84 ? 34.332 -12.259 -13.472 1.00 73.12 84 ASN A C 1
ATOM 692 O O . ASN A 1 84 ? 35.319 -12.895 -13.823 1.00 73.12 84 ASN A O 1
ATOM 696 N N . LEU A 1 85 ? 33.929 -11.152 -14.107 1.00 69.44 85 LEU A N 1
ATOM 697 C CA . LEU A 1 85 ? 34.657 -10.559 -15.238 1.00 69.44 85 LEU A C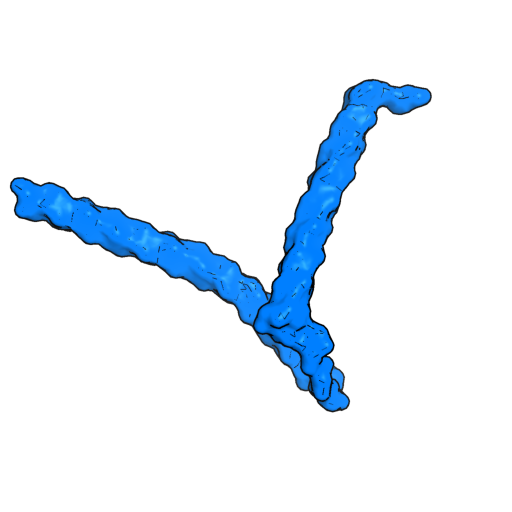A 1
ATOM 698 C C . LEU A 1 85 ? 36.060 -10.068 -14.856 1.00 69.44 85 LEU A C 1
ATOM 700 O O . LEU A 1 85 ? 36.959 -10.142 -15.678 1.00 69.44 85 LEU A O 1
ATOM 704 N N . ALA A 1 86 ? 36.262 -9.584 -13.629 1.00 67.19 86 ALA A N 1
ATOM 705 C CA . ALA A 1 86 ? 37.579 -9.158 -13.147 1.00 67.19 86 ALA A CA 1
ATOM 706 C C . ALA A 1 86 ? 38.516 -10.324 -12.763 1.00 67.19 86 ALA A C 1
ATOM 708 O O . ALA A 1 86 ? 39.699 -10.092 -12.520 1.00 67.19 86 ALA A O 1
ATOM 709 N N . CYS A 1 87 ? 37.995 -11.550 -12.647 1.00 55.25 87 CYS A N 1
ATOM 710 C CA . CYS A 1 87 ? 38.768 -12.751 -12.314 1.00 55.25 87 CYS A CA 1
ATOM 711 C C . CYS A 1 87 ? 39.166 -13.596 -13.540 1.00 55.25 87 CYS A C 1
ATOM 713 O O . CYS A 1 87 ? 39.874 -14.587 -13.360 1.00 55.25 87 CYS A O 1
ATOM 715 N N . ILE A 1 88 ? 38.717 -13.224 -14.743 1.00 54.97 88 ILE A N 1
ATOM 716 C CA . ILE A 1 88 ? 39.117 -13.807 -16.036 1.00 54.97 88 ILE A CA 1
ATOM 717 C C . ILE A 1 88 ? 40.119 -12.860 -16.696 1.00 54.97 88 ILE A C 1
ATOM 719 O O . ILE A 1 88 ? 41.118 -13.370 -17.249 1.00 54.97 88 ILE A O 1
#

Sequence (88 aa):
RPSRTEDKTLERVARQDASERNAVEGKFGEGKRKYGLGLIRARLQETSETVVALQFLILNLERKLRVLFLKFLHNTILYFDNRNLACI

Secondary structure (DSSP, 8-state):
---HHHHHHHHHHHHHHHHHHHHHHHHHHHHHHHS-GGG---SSHHHHHHHHHHHHHHHHHHHHHHHHHHHHHHHHHHHHHHHHHTT-

Foldseek 3Di:
DDDPVVVVVVVVVVVVVVVVVCVVVVLVVCLVPVVVLVPQPDPDPVVSVVSNVVSVVVSVVVVVCVVVVVVVVVVVVVVVVVVVVVVD